Protein AF-A0A661H6V7-F1 (afdb_monomer_lite)

Foldseek 3Di:
DDDDDDDDDPFDWDQDLLGIPGVNLSVCSVCVVVDDPVSNLVSLQRQCVVVVHPGSVPCVVVSNQRGDDDDDDCVVDPD

Sequence (79 aa):
MGRQRLPVIVGFGGINGAGRASGHHALGRMAYSALTDAQRLRTLESLATLMKLDSARGNEQYILDHTLIRRIEDSHFDV

Radius of gyration: 16.6 Å; chains: 1; bounding box: 48×31×48 Å

pLDDT: mean 95.56, std 5.95, range [57.28, 98.56]

Structure (mmCIF, N/CA/C/O back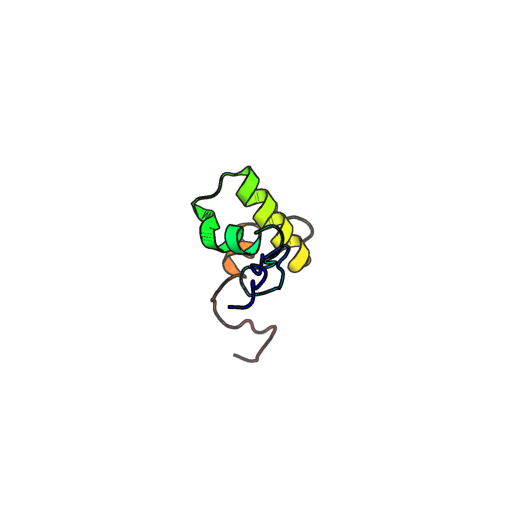bone):
data_AF-A0A661H6V7-F1
#
_entry.id   AF-A0A661H6V7-F1
#
loop_
_atom_site.group_PDB
_atom_site.id
_atom_site.type_symbol
_atom_site.label_atom_id
_atom_site.label_alt_id
_atom_site.label_comp_id
_atom_site.label_asym_id
_atom_site.label_entity_id
_atom_site.label_seq_id
_atom_site.pdbx_PDB_ins_code
_atom_site.Cartn_x
_atom_site.Cartn_y
_atom_site.Cartn_z
_atom_site.occupancy
_atom_site.B_iso_or_equiv
_atom_site.auth_seq_id
_atom_site.auth_comp_id
_atom_site.auth_asym_id
_atom_site.auth_atom_id
_atom_site.pdbx_PDB_model_num
ATOM 1 N N . MET A 1 1 ? -34.308 -14.733 27.271 1.00 57.28 1 MET A N 1
ATOM 2 C CA . MET A 1 1 ? -33.488 -14.202 26.159 1.00 57.28 1 MET A CA 1
ATOM 3 C C . MET A 1 1 ? -32.058 -14.048 26.652 1.00 57.28 1 MET A C 1
ATOM 5 O O . MET A 1 1 ? -31.835 -13.299 27.594 1.00 57.28 1 MET A O 1
ATOM 9 N N . GLY A 1 2 ? -31.114 -14.824 26.113 1.00 75.44 2 GLY A N 1
ATOM 10 C CA . GLY A 1 2 ? -29.712 -14.767 26.536 1.00 75.44 2 GLY A CA 1
ATOM 11 C C . GLY A 1 2 ? -29.060 -13.465 26.076 1.00 75.44 2 GLY A C 1
ATOM 12 O O . GLY A 1 2 ? -29.119 -13.128 24.897 1.00 75.44 2 GLY A O 1
ATOM 13 N N . ARG A 1 3 ? -28.455 -12.721 27.004 1.00 81.88 3 ARG A N 1
ATOM 14 C CA . ARG A 1 3 ? -27.731 -11.478 26.718 1.00 81.88 3 ARG A CA 1
ATOM 15 C C . ARG A 1 3 ? -26.436 -11.816 25.967 1.00 81.88 3 ARG A C 1
ATOM 17 O O . ARG A 1 3 ? -25.441 -12.182 26.587 1.00 81.88 3 ARG A O 1
ATOM 24 N N 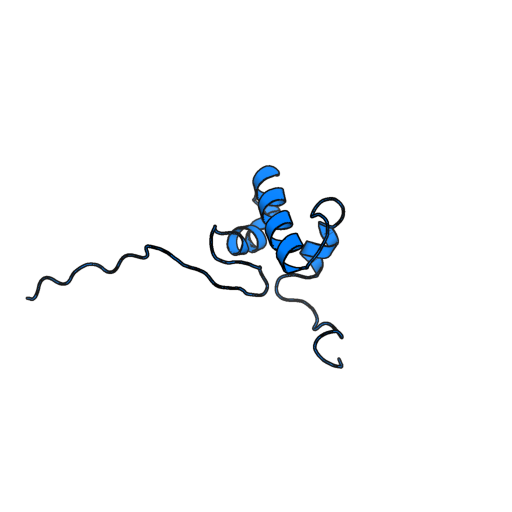. GLN A 1 4 ? -26.464 -11.747 24.637 1.00 88.00 4 GLN A N 1
ATOM 25 C CA . GLN A 1 4 ? -25.278 -11.955 23.802 1.00 88.00 4 GLN A CA 1
ATOM 26 C C . GLN A 1 4 ? -24.383 -10.711 23.808 1.00 88.00 4 GLN A C 1
ATOM 28 O O . GLN A 1 4 ? -24.861 -9.578 23.864 1.00 88.00 4 GLN A O 1
ATOM 33 N N . ARG A 1 5 ? -23.065 -10.929 23.792 1.00 93.06 5 ARG A N 1
ATOM 34 C CA . ARG A 1 5 ? -22.066 -9.855 23.721 1.00 93.06 5 ARG A CA 1
ATOM 35 C C . ARG A 1 5 ? -21.976 -9.358 22.278 1.00 93.06 5 ARG A C 1
ATOM 37 O O . ARG A 1 5 ? -21.970 -10.177 21.365 1.00 93.06 5 ARG A O 1
ATOM 44 N N . LEU A 1 6 ? -21.890 -8.042 22.088 1.00 95.12 6 LEU A N 1
ATOM 45 C CA . LEU A 1 6 ? -21.738 -7.440 20.763 1.00 95.12 6 LEU A CA 1
ATOM 46 C C . LEU A 1 6 ? -20.342 -7.766 20.200 1.00 95.12 6 LEU A C 1
ATOM 48 O O . LEU A 1 6 ? -19.350 -7.410 20.843 1.00 95.12 6 LEU A O 1
ATOM 52 N N . PRO A 1 7 ? -20.232 -8.405 19.024 1.00 96.44 7 PRO A N 1
ATOM 53 C CA . PRO A 1 7 ? -18.954 -8.544 18.341 1.00 96.44 7 PRO A CA 1
ATOM 54 C C . PRO A 1 7 ? -18.447 -7.168 17.901 1.00 96.44 7 PRO A C 1
ATOM 56 O O . PRO A 1 7 ? -19.179 -6.401 17.279 1.00 96.44 7 PRO A O 1
ATOM 59 N N . VAL A 1 8 ? -17.189 -6.863 18.208 1.00 97.56 8 VAL A N 1
ATOM 60 C CA . VAL A 1 8 ? -16.525 -5.617 17.809 1.00 97.56 8 VAL A CA 1
ATOM 61 C C . VAL A 1 8 ? -15.244 -5.938 17.047 1.00 97.56 8 VAL A C 1
ATOM 63 O O . VAL A 1 8 ? -14.515 -6.862 17.408 1.00 97.56 8 VAL A O 1
ATOM 66 N N . ILE A 1 9 ? -14.964 -5.183 15.983 1.00 97.31 9 ILE A N 1
ATOM 67 C CA . ILE A 1 9 ? -13.732 -5.331 15.201 1.00 97.31 9 ILE A CA 1
ATOM 68 C C . ILE A 1 9 ? -12.628 -4.552 15.913 1.00 97.31 9 ILE A C 1
ATOM 70 O O . ILE A 1 9 ? -12.630 -3.325 15.913 1.00 97.31 9 ILE A O 1
ATOM 74 N N . VAL A 1 10 ? -11.682 -5.271 16.516 1.00 97.50 10 VAL A N 1
ATOM 75 C CA . VAL A 1 10 ? -10.530 -4.682 17.229 1.00 97.50 10 VAL A CA 1
ATOM 76 C C . VAL A 1 10 ? -9.251 -4.655 16.387 1.00 97.50 10 VAL A C 1
ATOM 78 O O . VAL A 1 10 ? -8.232 -4.123 16.813 1.00 97.50 10 VAL A O 1
ATOM 81 N N . GLY A 1 11 ? -9.299 -5.221 15.182 1.00 97.25 11 GLY A N 1
ATOM 82 C CA . GLY A 1 11 ? -8.188 -5.250 14.243 1.00 97.25 11 GLY A CA 1
ATOM 83 C C . GLY A 1 11 ? -8.597 -5.889 12.922 1.00 97.25 11 GLY A C 1
ATOM 84 O O . GLY A 1 11 ? -9.532 -6.687 12.868 1.00 97.25 11 GLY A O 1
ATOM 85 N N . PHE A 1 12 ? -7.900 -5.519 11.853 1.00 97.56 12 PHE A N 1
ATOM 86 C CA . PHE A 1 12 ? -8.069 -6.098 10.524 1.00 97.56 12 PHE A CA 1
ATOM 87 C C . PHE A 1 12 ? -6.762 -5.975 9.729 1.00 97.56 12 PHE A C 1
ATOM 89 O O . PHE A 1 12 ? -5.914 -5.127 10.021 1.00 97.56 12 PHE A O 1
ATOM 96 N N . GLY A 1 13 ? -6.593 -6.825 8.719 1.00 97.31 13 GLY A N 1
ATOM 97 C CA . GLY A 1 13 ? -5.393 -6.871 7.891 1.00 97.31 13 GLY A CA 1
ATOM 98 C C . GLY A 1 13 ? -5.583 -7.730 6.643 1.00 97.31 13 GLY A C 1
ATOM 99 O O . GLY A 1 13 ? -6.664 -8.265 6.412 1.00 97.31 13 GLY A O 1
ATOM 100 N N . GLY A 1 14 ? -4.532 -7.823 5.831 1.00 98.06 14 GLY A N 1
ATOM 101 C CA . GLY A 1 14 ? -4.531 -8.530 4.547 1.00 98.06 14 GLY A CA 1
ATOM 102 C C . GLY A 1 14 ? -3.749 -7.769 3.477 1.00 98.06 14 GLY A C 1
ATOM 103 O O . GLY A 1 14 ? -3.413 -6.598 3.672 1.00 98.06 14 GLY A O 1
ATOM 104 N N . ILE A 1 15 ? -3.464 -8.439 2.360 1.00 98.12 15 ILE A N 1
ATOM 105 C CA . ILE A 1 15 ? -2.810 -7.877 1.172 1.00 98.12 15 ILE A CA 1
ATOM 106 C C . ILE A 1 15 ? -3.702 -8.150 -0.044 1.00 98.12 15 ILE A C 1
ATOM 108 O O . ILE A 1 15 ? -4.222 -9.255 -0.188 1.00 98.12 15 ILE A O 1
ATOM 112 N N . ASN A 1 16 ? -3.877 -7.160 -0.915 1.00 97.69 16 ASN A N 1
ATOM 113 C CA . ASN A 1 16 ? -4.526 -7.318 -2.219 1.00 97.69 16 ASN A CA 1
ATOM 114 C C . ASN A 1 16 ? -3.883 -6.378 -3.259 1.00 97.69 16 ASN A C 1
ATOM 116 O O . ASN A 1 16 ? -2.847 -5.773 -2.990 1.00 97.69 16 ASN A O 1
ATOM 120 N N . GLY A 1 17 ? -4.501 -6.215 -4.435 1.00 97.81 17 GLY A N 1
ATOM 121 C CA . GLY A 1 17 ? -3.994 -5.321 -5.487 1.00 97.81 17 GLY A CA 1
ATOM 122 C C . GLY A 1 17 ? -3.880 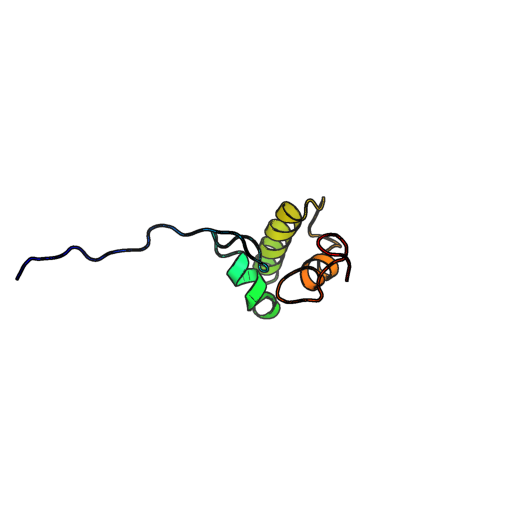-3.839 -5.091 1.00 97.81 17 GLY A C 1
ATOM 123 O O . GLY A 1 17 ? -3.180 -3.087 -5.760 1.00 97.81 17 GLY A O 1
ATOM 124 N N . ALA A 1 18 ? -4.527 -3.403 -4.007 1.00 98.56 18 ALA A N 1
ATOM 125 C CA . ALA A 1 18 ? -4.381 -2.057 -3.449 1.00 98.56 18 ALA A CA 1
ATOM 126 C C . ALA A 1 18 ? -3.294 -1.969 -2.354 1.00 98.56 18 ALA A C 1
ATOM 128 O O . ALA A 1 18 ? -3.071 -0.895 -1.800 1.00 98.56 18 ALA A O 1
ATOM 129 N N . GLY A 1 19 ? -2.616 -3.074 -2.027 1.00 98.31 19 GLY A N 1
ATOM 130 C CA . GLY A 1 19 ? -1.579 -3.148 -0.999 1.00 98.31 19 GLY A CA 1
ATOM 131 C C . GLY A 1 19 ? -2.094 -3.650 0.354 1.00 98.31 19 GLY A C 1
ATOM 132 O O . GLY A 1 19 ? -2.962 -4.520 0.430 1.00 98.31 19 GLY A O 1
ATOM 133 N N . ARG A 1 20 ? -1.516 -3.129 1.445 1.00 98.19 20 ARG A N 1
ATOM 134 C CA . ARG A 1 20 ? -1.791 -3.560 2.827 1.00 98.19 20 ARG A CA 1
ATOM 135 C C . ARG A 1 20 ? -3.094 -2.975 3.372 1.00 98.19 20 ARG A C 1
ATOM 137 O O . ARG A 1 20 ? -3.251 -1.761 3.431 1.00 98.19 20 ARG A O 1
ATOM 144 N N . ALA A 1 21 ? -4.007 -3.818 3.850 1.00 98.00 21 ALA A N 1
ATOM 145 C CA . ALA A 1 21 ? -5.278 -3.364 4.419 1.00 98.00 21 ALA A CA 1
ATOM 146 C C . ALA A 1 21 ? -5.119 -2.705 5.801 1.00 98.00 21 ALA A C 1
ATOM 148 O O . ALA A 1 21 ? -5.731 -1.668 6.059 1.00 98.00 21 ALA A O 1
ATOM 149 N N . SER A 1 22 ? -4.285 -3.276 6.679 1.00 97.19 22 SER A N 1
ATOM 150 C CA . SER A 1 22 ? -4.045 -2.725 8.019 1.00 97.19 22 SER A CA 1
ATOM 151 C C . SER A 1 22 ? -3.461 -1.313 7.940 1.00 97.19 22 SER A C 1
ATOM 153 O O . SER A 1 22 ? -2.764 -0.971 6.987 1.00 97.19 22 SER A O 1
ATOM 155 N N . GLY A 1 23 ? -3.783 -0.459 8.914 1.00 96.12 23 GLY A N 1
ATOM 156 C CA . GLY A 1 23 ? -3.404 0.960 8.866 1.00 96.12 23 GLY A CA 1
ATOM 157 C C . GLY A 1 23 ? -4.084 1.748 7.738 1.00 96.12 23 GLY A C 1
ATOM 158 O O . GLY A 1 23 ? -3.677 2.868 7.449 1.00 96.12 23 GLY A O 1
ATOM 159 N N . HIS A 1 24 ? -5.109 1.170 7.100 1.00 97.62 24 HIS A N 1
ATOM 160 C CA . HIS A 1 24 ? -5.879 1.772 6.011 1.00 97.62 24 HIS A CA 1
ATOM 161 C C . HIS A 1 24 ? -5.059 2.121 4.751 1.00 97.62 24 HIS A C 1
ATOM 163 O O . HIS A 1 24 ? -5.511 2.937 3.949 1.00 97.62 24 HIS A O 1
ATOM 169 N N . HIS A 1 25 ? -3.893 1.501 4.509 1.00 98.12 25 HIS A N 1
ATOM 170 C CA . HIS A 1 25 ? -3.085 1.827 3.320 1.00 98.12 25 HIS A CA 1
ATOM 171 C C . HIS A 1 25 ? -3.784 1.445 2.008 1.00 98.12 25 HIS A C 1
ATOM 173 O O . HIS A 1 25 ? -3.802 2.244 1.076 1.00 98.12 25 HIS A O 1
ATOM 179 N N . ALA A 1 26 ? -4.437 0.280 1.950 1.00 98.31 26 ALA A N 1
ATOM 180 C CA . ALA A 1 26 ? -5.211 -0.142 0.782 1.00 98.31 26 ALA A CA 1
ATOM 181 C C . ALA A 1 26 ? -6.389 0.805 0.496 1.00 98.31 26 ALA A C 1
ATOM 183 O O . ALA A 1 26 ? -6.655 1.134 -0.659 1.00 98.31 26 ALA A O 1
ATOM 184 N N . LEU A 1 27 ? -7.056 1.306 1.545 1.00 98.19 27 LEU A N 1
ATOM 185 C CA . LEU A 1 27 ? -8.070 2.356 1.404 1.00 98.19 27 LEU A CA 1
ATOM 186 C C . LEU A 1 27 ? -7.447 3.643 0.850 1.00 98.19 27 LEU A C 1
ATOM 188 O O . LEU A 1 27 ? -8.003 4.242 -0.068 1.00 98.19 27 LEU A O 1
ATOM 192 N N . GLY A 1 28 ? -6.272 4.026 1.355 1.00 98.12 28 GLY A N 1
ATOM 193 C CA . GLY A 1 28 ? -5.509 5.158 0.838 1.00 98.12 28 GLY A CA 1
ATOM 194 C C . GLY A 1 28 ? -5.194 5.026 -0.654 1.00 98.12 28 GLY A C 1
ATOM 195 O O . GLY A 1 28 ? -5.374 5.981 -1.405 1.00 98.12 28 GLY A O 1
ATOM 196 N N . ARG A 1 29 ? -4.814 3.832 -1.125 1.00 98.56 29 ARG A N 1
ATOM 197 C CA . ARG A 1 29 ? -4.560 3.600 -2.553 1.00 98.56 29 ARG A CA 1
ATOM 198 C C . ARG A 1 29 ? -5.827 3.704 -3.402 1.00 98.56 29 ARG A C 1
ATOM 200 O O . ARG A 1 29 ? -5.765 4.252 -4.502 1.00 98.56 29 ARG A O 1
ATOM 207 N N . MET A 1 30 ? -6.964 3.206 -2.917 1.00 98.38 30 MET A N 1
ATOM 208 C CA . MET A 1 30 ? -8.241 3.305 -3.638 1.00 98.38 30 MET A CA 1
ATOM 209 C C . MET A 1 30 ? -8.756 4.749 -3.723 1.00 98.38 30 MET A C 1
ATOM 211 O O . MET A 1 30 ? -9.260 5.155 -4.764 1.00 98.38 30 MET A O 1
ATOM 215 N N . ALA A 1 31 ? -8.591 5.540 -2.660 1.00 97.88 31 ALA A N 1
ATOM 216 C CA . ALA A 1 31 ? -9.049 6.930 -2.582 1.00 97.88 31 ALA A CA 1
ATOM 217 C C . ALA A 1 31 ? -7.946 7.962 -2.897 1.00 97.88 31 ALA A C 1
ATOM 219 O O . ALA A 1 31 ? -8.049 9.119 -2.493 1.00 97.88 31 ALA A O 1
ATOM 220 N N . TYR A 1 32 ? -6.880 7.554 -3.594 1.00 98.31 32 TYR A N 1
ATOM 221 C CA . TYR A 1 32 ? -5.619 8.299 -3.699 1.00 98.31 32 TYR A CA 1
ATOM 222 C C . TYR A 1 32 ? -5.773 9.764 -4.144 1.00 98.31 32 TYR A C 1
ATOM 224 O O . TYR A 1 32 ? -5.152 10.668 -3.578 1.00 98.31 32 TYR A O 1
ATOM 232 N N . SER A 1 33 ? -6.650 10.023 -5.117 1.00 97.38 33 SER A N 1
ATOM 233 C CA . SER A 1 33 ? -6.908 11.370 -5.640 1.00 97.38 33 SER A CA 1
ATOM 234 C C . SER A 1 33 ? -7.539 12.317 -4.613 1.00 97.38 33 SER A C 1
ATOM 236 O O . SER A 1 33 ? -7.330 13.522 -4.708 1.00 97.38 33 SER A O 1
ATOM 238 N N . ALA A 1 34 ? -8.233 11.800 -3.599 1.00 98.00 34 ALA A N 1
ATOM 239 C CA . ALA A 1 34 ? -8.870 12.591 -2.545 1.00 98.00 34 ALA A CA 1
ATOM 240 C C . ALA A 1 34 ? -7.971 12.825 -1.315 1.00 98.00 34 ALA A C 1
ATOM 242 O O . ALA A 1 34 ? -8.357 13.537 -0.390 1.00 98.00 34 ALA A O 1
ATOM 243 N N . LEU A 1 35 ? -6.789 12.207 -1.273 1.00 98.06 35 LEU A N 1
ATOM 244 C CA . LEU A 1 35 ? -5.871 12.314 -0.143 1.00 98.06 35 LEU A CA 1
ATOM 245 C C . LEU A 1 35 ? -5.073 13.621 -0.156 1.00 98.06 35 LEU A C 1
ATOM 247 O O . LEU A 1 35 ? -4.736 14.152 -1.213 1.00 98.06 35 LEU A O 1
ATOM 251 N N . THR A 1 36 ? -4.687 14.076 1.037 1.00 98.25 36 THR A N 1
ATOM 252 C CA . THR A 1 36 ? -3.650 15.108 1.203 1.00 98.25 36 THR A CA 1
ATOM 253 C C . THR A 1 36 ? -2.273 14.574 0.799 1.00 98.25 36 THR A C 1
ATOM 255 O O . THR A 1 36 ? -2.037 13.365 0.858 1.00 98.25 36 THR A O 1
ATOM 258 N N . ASP A 1 37 ? -1.321 15.453 0.485 1.00 97.50 37 ASP A N 1
ATOM 259 C CA . ASP A 1 37 ? 0.032 15.049 0.066 1.00 97.50 37 ASP A CA 1
ATOM 260 C C . ASP A 1 37 ? 0.741 14.163 1.101 1.00 97.50 37 ASP A C 1
ATOM 262 O O . ASP A 1 37 ? 1.371 13.164 0.755 1.00 97.50 37 ASP A O 1
ATOM 266 N N . ALA A 1 38 ? 0.565 14.447 2.394 1.00 97.12 38 ALA A N 1
ATOM 267 C CA . ALA A 1 38 ? 1.122 13.618 3.463 1.00 97.12 38 ALA A CA 1
ATOM 268 C C . ALA A 1 38 ? 0.499 12.208 3.499 1.00 97.12 38 ALA A C 1
ATOM 270 O O . ALA A 1 38 ? 1.183 11.218 3.765 1.00 97.12 38 ALA A O 1
ATOM 271 N N . GLN A 1 39 ? -0.805 12.089 3.236 1.00 97.69 39 GLN A N 1
ATOM 272 C CA . GLN A 1 39 ? -1.486 10.794 3.154 1.00 97.69 39 GLN A CA 1
ATOM 273 C C . GLN A 1 39 ? -1.111 10.032 1.878 1.00 97.69 39 GLN A C 1
ATOM 275 O O . GLN A 1 39 ? -0.935 8.812 1.941 1.00 97.69 39 GLN A O 1
ATOM 280 N N . ARG A 1 40 ? -0.946 10.735 0.752 1.00 97.75 40 ARG A N 1
ATOM 281 C CA . ARG A 1 40 ? -0.447 10.165 -0.503 1.00 97.75 40 ARG A CA 1
ATOM 282 C C . ARG A 1 40 ? 0.951 9.599 -0.321 1.00 97.75 40 ARG A C 1
ATOM 284 O O . ARG A 1 40 ? 1.136 8.410 -0.551 1.00 97.75 40 ARG A O 1
ATOM 291 N N . LEU A 1 41 ? 1.881 10.384 0.227 1.00 97.44 41 LEU A N 1
ATOM 292 C CA . LEU A 1 41 ? 3.244 9.932 0.506 1.00 97.44 41 LEU A CA 1
ATOM 293 C C . LEU A 1 41 ? 3.256 8.693 1.412 1.00 97.44 41 LEU A C 1
ATOM 295 O O . LEU A 1 41 ? 3.886 7.699 1.073 1.00 97.44 41 LEU A O 1
ATOM 299 N N . ARG A 1 42 ? 2.489 8.684 2.514 1.00 97.50 42 ARG A N 1
ATOM 300 C CA . ARG A 1 42 ? 2.372 7.490 3.380 1.00 97.50 42 ARG A CA 1
ATOM 301 C C . ARG A 1 42 ? 1.805 6.263 2.660 1.00 97.50 42 ARG A C 1
ATOM 303 O O . ARG A 1 42 ? 2.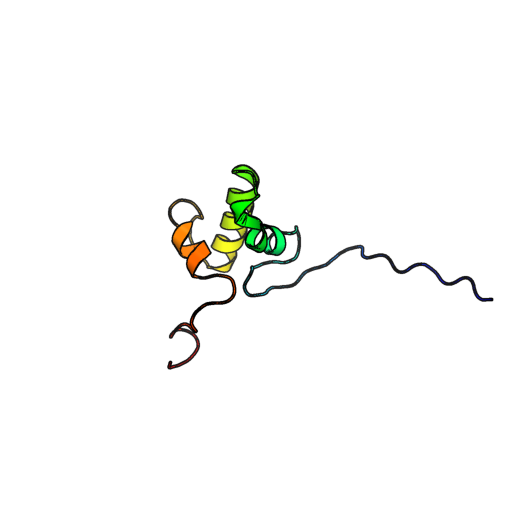159 5.135 3.000 1.00 97.50 42 ARG A O 1
ATOM 310 N N . THR A 1 43 ? 0.894 6.465 1.712 1.00 98.06 43 THR A N 1
ATOM 311 C CA . THR A 1 43 ? 0.331 5.382 0.895 1.00 98.06 43 THR A CA 1
ATOM 312 C C . THR A 1 43 ? 1.385 4.843 -0.067 1.00 98.06 43 THR A C 1
ATOM 314 O O . THR A 1 43 ? 1.602 3.633 -0.102 1.00 98.06 43 THR A O 1
ATOM 317 N N . LEU A 1 44 ? 2.083 5.731 -0.782 1.00 98.38 44 LEU A N 1
ATOM 318 C CA . LEU A 1 44 ? 3.144 5.355 -1.711 1.00 98.38 44 LEU A CA 1
ATOM 319 C C . LEU A 1 44 ? 4.306 4.656 -1.003 1.00 98.38 44 LEU A C 1
ATOM 321 O O . LEU A 1 44 ? 4.749 3.630 -1.491 1.00 98.38 44 LEU A O 1
ATOM 325 N N . GLU A 1 45 ? 4.756 5.129 0.161 1.00 98.12 45 GLU A N 1
ATOM 326 C CA . GLU A 1 45 ? 5.835 4.481 0.928 1.00 98.12 45 GLU A CA 1
ATOM 327 C C . GLU A 1 45 ? 5.459 3.052 1.350 1.00 98.12 45 GLU A C 1
ATOM 329 O O . GLU A 1 45 ? 6.253 2.113 1.239 1.00 98.12 45 GLU A O 1
ATOM 334 N N . SER A 1 46 ? 4.203 2.845 1.767 1.00 98.12 46 SER A N 1
ATOM 335 C CA . SER A 1 46 ? 3.715 1.501 2.087 1.00 98.12 46 SER A CA 1
ATOM 336 C C . SER A 1 46 ? 3.703 0.577 0.870 1.00 98.12 46 SER A C 1
ATOM 338 O O . SER A 1 46 ? 3.909 -0.626 1.035 1.00 98.12 46 SER A O 1
ATOM 340 N N . LEU A 1 47 ? 3.402 1.101 -0.318 1.00 98.56 47 LEU A N 1
ATOM 341 C CA . LEU A 1 47 ? 3.394 0.332 -1.561 1.00 98.56 47 LEU A CA 1
ATOM 342 C C . LEU A 1 47 ? 4.817 0.075 -2.056 1.00 98.56 47 LEU A C 1
ATOM 344 O O . LEU A 1 47 ? 5.139 -1.070 -2.347 1.00 98.56 47 LEU A O 1
ATOM 348 N N . ALA A 1 48 ? 5.682 1.090 -2.047 1.00 98.44 48 ALA A N 1
ATOM 349 C CA . ALA A 1 48 ? 7.096 0.991 -2.395 1.00 98.44 48 ALA A CA 1
ATOM 350 C C . ALA A 1 48 ? 7.790 -0.117 -1.595 1.00 98.44 48 ALA A C 1
ATOM 352 O O . ALA A 1 48 ? 8.468 -0.963 -2.173 1.00 98.44 48 ALA A O 1
ATOM 353 N N . THR A 1 49 ? 7.512 -0.195 -0.288 1.00 97.69 49 THR A N 1
ATOM 354 C CA . THR A 1 49 ? 8.018 -1.273 0.575 1.00 97.69 49 THR A CA 1
ATOM 355 C C . THR A 1 49 ? 7.566 -2.660 0.097 1.00 97.69 49 THR A C 1
ATOM 357 O O . THR A 1 49 ? 8.373 -3.584 0.033 1.00 97.69 49 THR A O 1
ATOM 360 N N . LEU A 1 50 ? 6.284 -2.828 -0.258 1.00 97.31 50 LEU A N 1
ATOM 361 C CA . LEU A 1 50 ? 5.757 -4.108 -0.760 1.00 97.31 50 LEU A CA 1
ATOM 362 C C . LEU A 1 50 ? 6.314 -4.464 -2.145 1.00 97.31 50 LEU A C 1
ATOM 364 O O . LEU A 1 50 ? 6.510 -5.639 -2.443 1.00 97.31 50 LEU A O 1
ATOM 368 N N . MET A 1 51 ? 6.585 -3.450 -2.964 1.00 96.88 51 MET A N 1
ATOM 369 C CA . MET A 1 51 ? 7.141 -3.573 -4.311 1.00 96.88 51 MET A CA 1
ATOM 370 C C . MET A 1 51 ? 8.672 -3.697 -4.319 1.00 96.88 51 MET A C 1
ATOM 372 O O . MET A 1 51 ? 9.251 -3.870 -5.385 1.00 96.88 51 MET A O 1
ATOM 376 N N . LYS A 1 52 ? 9.326 -3.639 -3.147 1.00 96.94 52 LYS A N 1
ATOM 377 C CA . LYS A 1 52 ? 10.792 -3.660 -2.989 1.00 96.94 52 LYS A CA 1
ATOM 378 C C . LYS A 1 52 ? 11.501 -2.528 -3.749 1.00 96.94 52 LYS A C 1
ATOM 380 O O . LYS A 1 52 ? 12.567 -2.735 -4.317 1.00 96.94 52 LYS A O 1
ATOM 385 N N . LEU A 1 53 ? 10.900 -1.340 -3.757 1.00 97.38 53 LEU A N 1
ATOM 386 C CA . LEU A 1 53 ? 11.509 -0.119 -4.284 1.00 97.38 53 LEU A CA 1
ATOM 387 C C . LEU A 1 53 ? 12.293 0.597 -3.178 1.00 97.38 53 LEU A C 1
ATOM 389 O O . LEU A 1 53 ? 11.837 0.640 -2.037 1.00 97.38 53 LEU A O 1
ATOM 393 N N . ASP A 1 54 ? 13.420 1.220 -3.527 1.00 94.00 54 ASP A N 1
ATOM 394 C CA . ASP A 1 54 ? 14.259 1.957 -2.567 1.00 94.00 54 ASP A CA 1
ATOM 395 C C . ASP A 1 54 ? 13.571 3.212 -2.001 1.00 94.00 54 ASP A C 1
ATOM 397 O O . ASP A 1 54 ? 13.868 3.649 -0.889 1.00 94.00 54 ASP A O 1
ATOM 401 N N . SER A 1 55 ? 12.652 3.818 -2.762 1.00 93.38 55 SER A N 1
ATOM 402 C CA . SER A 1 55 ? 11.866 4.973 -2.319 1.00 93.38 55 SER A CA 1
ATOM 403 C C . SER A 1 55 ? 10.576 5.133 -3.121 1.00 93.38 55 SER A C 1
ATOM 405 O O . SER A 1 55 ? 10.539 4.862 -4.324 1.00 93.38 55 SER A O 1
ATOM 407 N N . ALA A 1 56 ? 9.532 5.666 -2.479 1.00 95.06 56 ALA A N 1
ATOM 408 C CA . ALA A 1 56 ? 8.350 6.167 -3.179 1.00 95.06 56 ALA A CA 1
ATOM 409 C C . ALA A 1 56 ? 8.648 7.399 -4.051 1.00 95.06 56 ALA A C 1
ATOM 411 O O . ALA A 1 56 ? 7.993 7.622 -5.073 1.00 95.06 56 ALA A O 1
ATOM 412 N N . ARG A 1 57 ? 9.634 8.218 -3.662 1.00 93.19 57 ARG A N 1
ATOM 413 C CA . ARG A 1 57 ? 9.993 9.440 -4.388 1.00 93.19 57 ARG A CA 1
ATOM 414 C C . ARG A 1 57 ? 10.542 9.078 -5.767 1.00 93.19 57 ARG A C 1
ATOM 416 O O . ARG A 1 57 ? 11.474 8.294 -5.880 1.00 93.19 57 ARG A O 1
ATOM 423 N N . GLY A 1 58 ? 9.972 9.680 -6.808 1.00 95.06 58 GLY A N 1
ATOM 424 C CA . GLY A 1 58 ? 10.341 9.399 -8.200 1.00 95.06 58 GLY A CA 1
ATOM 425 C C . GLY A 1 58 ? 9.698 8.136 -8.787 1.00 95.06 58 GLY A C 1
ATOM 426 O O . GLY A 1 58 ? 9.750 7.961 -9.996 1.00 95.06 58 GLY A O 1
ATOM 427 N N . ASN A 1 59 ? 9.031 7.313 -7.970 1.00 97.62 59 ASN A N 1
ATOM 428 C CA . ASN A 1 59 ? 8.342 6.091 -8.401 1.00 97.62 59 ASN A CA 1
ATOM 429 C C . ASN A 1 59 ? 6.814 6.192 -8.309 1.00 97.62 59 ASN A C 1
ATOM 431 O O . ASN A 1 59 ? 6.128 5.187 -8.458 1.00 97.62 59 ASN A O 1
ATOM 435 N N . GLU A 1 60 ? 6.258 7.379 -8.055 1.00 97.44 60 GLU A N 1
ATOM 436 C CA . GLU A 1 60 ? 4.813 7.551 -7.860 1.00 97.44 60 GLU A CA 1
ATOM 437 C C . GLU A 1 60 ? 3.998 6.976 -9.022 1.00 97.44 60 GLU A C 1
ATOM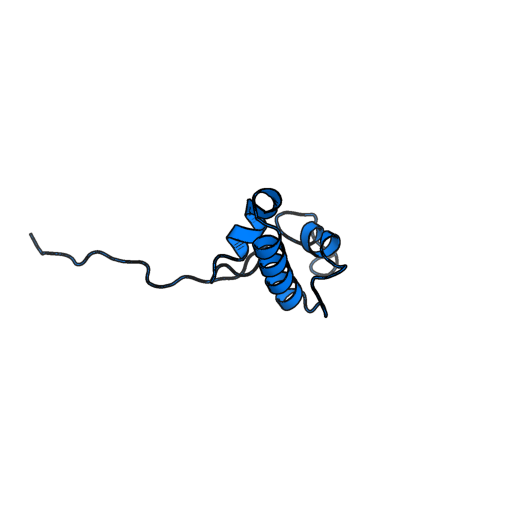 439 O O . GLU A 1 60 ? 3.149 6.117 -8.799 1.00 97.44 60 GLU A O 1
ATOM 444 N N . GLN A 1 61 ? 4.293 7.386 -10.258 1.00 98.00 61 GLN A N 1
ATOM 445 C CA . GLN A 1 61 ? 3.541 6.922 -11.423 1.00 98.00 61 GLN A CA 1
ATOM 446 C C . GLN A 1 61 ? 3.670 5.406 -11.615 1.00 98.00 61 GLN A C 1
ATOM 448 O O . GLN A 1 61 ? 2.667 4.724 -11.790 1.00 98.00 61 GLN A O 1
ATOM 453 N N . TYR A 1 62 ? 4.883 4.869 -11.463 1.00 98.12 62 TYR A N 1
ATOM 454 C CA . TYR A 1 62 ? 5.133 3.429 -11.504 1.00 98.12 62 TYR A CA 1
ATOM 455 C C . TYR A 1 62 ? 4.288 2.672 -10.464 1.00 98.12 62 TYR A C 1
ATOM 457 O O . TYR A 1 62 ? 3.606 1.704 -10.787 1.00 98.12 62 TYR A O 1
ATOM 465 N N . ILE A 1 63 ? 4.254 3.144 -9.216 1.00 98.44 63 ILE A N 1
ATOM 466 C CA . ILE A 1 63 ? 3.435 2.540 -8.157 1.00 98.44 63 ILE A CA 1
ATOM 467 C C . ILE A 1 63 ? 1.946 2.575 -8.529 1.00 98.44 63 ILE A C 1
ATOM 469 O O . ILE A 1 63 ? 1.226 1.596 -8.311 1.00 98.44 63 ILE A O 1
ATOM 473 N N . LEU A 1 64 ? 1.461 3.691 -9.076 1.00 98.25 64 LEU A N 1
ATOM 474 C CA . LEU A 1 64 ? 0.057 3.838 -9.458 1.00 98.25 64 LEU A CA 1
ATOM 475 C C . LEU A 1 64 ? -0.327 2.910 -10.616 1.00 98.25 64 LEU A C 1
ATOM 477 O O . LEU A 1 64 ? -1.385 2.283 -10.533 1.00 98.25 64 LEU A O 1
ATOM 481 N N . ASP A 1 65 ? 0.536 2.775 -11.620 1.00 98.12 65 ASP A N 1
ATOM 482 C CA . ASP A 1 65 ? 0.308 1.941 -12.805 1.00 98.12 65 ASP A CA 1
ATOM 483 C C . ASP A 1 65 ? 0.368 0.439 -12.488 1.00 98.12 65 ASP A C 1
ATOM 485 O O . ASP A 1 65 ? -0.343 -0.358 -13.099 1.00 98.12 65 ASP A O 1
ATOM 489 N N . HIS A 1 66 ? 1.156 0.048 -11.481 1.00 97.75 66 HIS A N 1
ATOM 490 C CA . HIS A 1 66 ? 1.358 -1.347 -11.072 1.00 97.75 66 HIS A CA 1
ATOM 491 C C . HIS A 1 66 ? 0.499 -1.786 -9.871 1.00 97.75 66 HIS A C 1
ATOM 493 O O . HIS A 1 66 ? 0.798 -2.764 -9.183 1.00 97.75 66 HIS A O 1
ATOM 499 N N . THR A 1 67 ? -0.607 -1.092 -9.605 1.00 98.25 67 THR A N 1
ATOM 500 C CA . THR A 1 67 ? -1.559 -1.429 -8.533 1.00 98.25 67 THR A CA 1
ATOM 501 C C . THR A 1 67 ? -3.000 -1.427 -9.042 1.00 98.25 67 THR A C 1
ATOM 503 O O . THR A 1 67 ? -3.287 -0.972 -10.143 1.00 98.25 67 THR A O 1
ATOM 506 N N . LEU A 1 68 ? -3.929 -1.942 -8.229 1.00 98.38 68 LEU A N 1
ATOM 507 C CA . LEU A 1 68 ? -5.339 -2.163 -8.579 1.00 98.38 68 LEU A CA 1
ATOM 508 C C . LEU A 1 68 ? -5.517 -3.156 -9.749 1.00 98.38 68 LEU A C 1
ATOM 510 O O . LEU A 1 68 ? -4.642 -3.981 -10.031 1.00 98.38 68 LEU A O 1
ATOM 514 N N . ILE A 1 69 ? -6.704 -3.130 -10.361 1.00 97.88 69 ILE A N 1
ATOM 515 C CA . ILE A 1 69 ? -7.023 -3.900 -11.564 1.00 97.88 69 ILE A CA 1
ATOM 516 C C . ILE A 1 69 ? -6.272 -3.275 -12.738 1.00 97.88 69 ILE A C 1
ATOM 518 O O . ILE A 1 69 ? -6.417 -2.085 -13.009 1.00 97.88 69 ILE A O 1
ATOM 522 N N . ARG A 1 70 ? -5.491 -4.098 -13.431 1.00 96.31 70 ARG A N 1
ATOM 523 C CA . ARG A 1 70 ? -4.647 -3.725 -14.570 1.00 96.31 70 ARG A CA 1
ATOM 524 C C . ARG A 1 70 ? -4.387 -4.959 -15.438 1.00 96.31 70 ARG A C 1
ATOM 526 O O . ARG A 1 70 ? -4.852 -6.051 -15.105 1.00 96.31 70 ARG A O 1
ATOM 533 N N . ARG A 1 71 ? -3.662 -4.787 -16.547 1.00 95.75 71 ARG A N 1
ATOM 534 C CA . ARG A 1 71 ? -3.213 -5.899 -17.401 1.00 95.75 71 ARG A CA 1
ATOM 535 C C . ARG A 1 71 ? -2.370 -6.888 -16.583 1.00 95.75 71 ARG A C 1
ATOM 537 O O . ARG A 1 71 ? -1.613 -6.471 -15.711 1.00 95.75 71 ARG A O 1
ATOM 544 N N . ILE A 1 72 ? -2.525 -8.182 -16.863 1.00 95.12 72 ILE A N 1
ATOM 545 C CA . ILE A 1 72 ? -1.681 -9.227 -16.274 1.00 95.12 72 ILE A CA 1
ATOM 546 C C . ILE A 1 72 ? -0.230 -8.970 -16.694 1.00 95.12 72 ILE A C 1
ATOM 548 O O . ILE A 1 72 ? 0.026 -8.689 -17.858 1.00 95.12 72 ILE A O 1
ATOM 552 N N . GLU A 1 73 ? 0.693 -9.015 -15.740 1.00 93.38 73 GLU A N 1
ATOM 553 C CA . GLU A 1 73 ? 2.113 -8.786 -16.004 1.00 93.38 73 GLU A CA 1
ATOM 554 C C . GLU A 1 73 ? 2.811 -10.099 -16.373 1.00 93.38 73 GLU A C 1
ATOM 556 O O . GLU A 1 73 ? 2.596 -11.116 -15.706 1.00 93.38 73 GLU A O 1
ATOM 561 N N . ASP A 1 74 ? 3.719 -10.035 -17.348 1.00 93.12 74 ASP A N 1
ATOM 562 C CA . ASP A 1 74 ? 4.527 -11.163 -17.850 1.00 93.12 74 ASP A CA 1
ATOM 563 C C . ASP A 1 74 ? 5.346 -11.856 -16.745 1.00 93.12 74 ASP A C 1
ATOM 565 O O . ASP A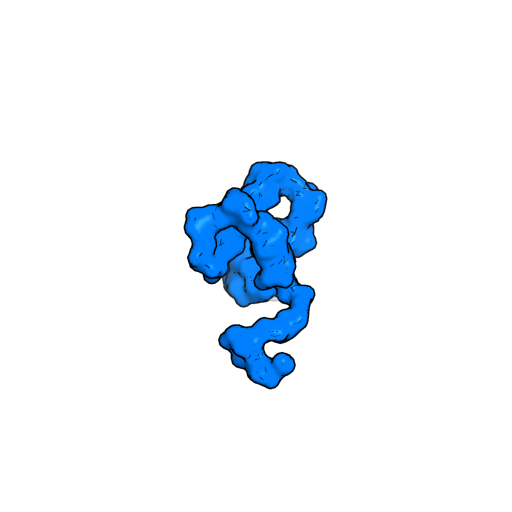 1 74 ? 5.752 -13.009 -16.854 1.00 93.12 74 ASP A O 1
ATOM 569 N N . SER A 1 75 ? 5.573 -11.153 -15.632 1.00 89.50 75 SER A N 1
ATOM 570 C CA . SER A 1 75 ? 6.216 -11.681 -14.428 1.00 89.50 75 SER A CA 1
ATOM 571 C C . SER A 1 75 ? 5.407 -12.776 -13.717 1.00 89.50 75 SER A C 1
ATOM 573 O O . SER A 1 75 ? 5.968 -13.494 -12.889 1.00 89.50 75 SER A O 1
ATOM 575 N N . HIS A 1 76 ? 4.106 -12.903 -14.006 1.00 89.00 76 HIS A N 1
ATOM 576 C CA . HIS A 1 76 ? 3.203 -13.853 -13.348 1.00 89.00 76 HIS A CA 1
ATOM 577 C C . HIS A 1 76 ? 2.652 -14.919 -14.301 1.00 89.00 76 HIS A C 1
ATOM 579 O O . HIS A 1 76 ? 2.502 -16.071 -13.894 1.00 89.00 76 HIS A O 1
ATOM 585 N N . PHE A 1 77 ? 2.326 -14.546 -15.539 1.00 92.44 77 PHE A N 1
ATOM 586 C CA . PHE A 1 77 ? 1.752 -15.435 -16.550 1.00 92.44 77 PHE A CA 1
ATOM 587 C C . PHE A 1 77 ? 2.284 -15.055 -17.935 1.00 92.44 77 PHE A C 1
ATOM 589 O O . PHE A 1 77 ? 2.550 -13.885 -18.174 1.00 92.44 77 PHE A O 1
ATOM 596 N N . ASP A 1 78 ? 2.399 -16.030 -18.836 1.00 89.19 78 ASP A N 1
ATOM 597 C CA . ASP A 1 78 ? 2.750 -15.812 -20.248 1.00 89.19 78 ASP A CA 1
ATOM 598 C C . ASP A 1 78 ? 1.492 -15.346 -21.008 1.00 89.19 78 ASP A C 1
ATOM 600 O O . ASP A 1 78 ? 0.585 -16.153 -21.247 1.00 89.19 78 ASP A O 1
ATOM 604 N N . VAL A 1 79 ? 1.370 -14.034 -21.256 1.00 80.94 79 VAL A N 1
ATOM 605 C CA . VAL A 1 79 ? 0.160 -13.353 -21.774 1.00 80.94 79 VAL A CA 1
ATOM 606 C C . VAL A 1 79 ? 0.440 -12.386 -22.916 1.00 80.94 79 VAL A C 1
ATOM 608 O O . VAL A 1 79 ? 1.574 -11.883 -23.029 1.00 80.94 79 VAL A O 1
#

Secondary structure (DSSP, 8-state):
---PPPP-------EETTEE-GGGHHHHHHTGGGS-HHHHHHHHHHHHHHTT-S-STT-HHHHHHTSSS-PPPTTTS--